Protein AF-A0A3P6RZV4-F1 (afdb_monomer_lite)

Radius of gyration: 21.01 Å; chains: 1; bounding box: 52×32×54 Å

Structure (mmCIF, N/CA/C/O backbone):
data_AF-A0A3P6RZV4-F1
#
_entry.id   AF-A0A3P6RZV4-F1
#
loop_
_atom_site.group_PDB
_atom_site.id
_atom_site.type_symbol
_atom_site.label_atom_id
_atom_site.label_alt_id
_atom_site.label_comp_id
_atom_site.label_asym_id
_atom_site.label_entity_id
_atom_site.label_seq_id
_atom_site.pdbx_PDB_ins_code
_atom_site.Cartn_x
_atom_site.Cartn_y
_atom_site.Cartn_z
_atom_site.occupancy
_atom_site.B_iso_or_equiv
_atom_site.auth_seq_id
_atom_site.auth_comp_id
_atom_site.auth_asym_id
_atom_site.auth_atom_id
_atom_site.pdbx_PDB_model_num
ATOM 1 N N . LEU A 1 1 ? 4.677 8.564 0.980 1.00 80.94 1 LEU A N 1
ATOM 2 C CA . LEU A 1 1 ? 4.319 7.202 1.446 1.00 80.94 1 LEU A CA 1
ATOM 3 C C . LEU A 1 1 ? 4.748 6.947 2.900 1.00 80.94 1 LEU A C 1
ATOM 5 O O . LEU A 1 1 ? 3.888 6.641 3.711 1.00 80.94 1 LEU A O 1
ATOM 9 N N . GLY A 1 2 ? 6.015 7.176 3.283 1.00 85.38 2 GLY A N 1
ATOM 10 C CA . GLY A 1 2 ? 6.493 6.936 4.663 1.00 85.38 2 GLY A CA 1
ATOM 11 C C . GLY A 1 2 ? 5.731 7.674 5.779 1.00 85.38 2 GLY A C 1
ATOM 12 O O . GLY A 1 2 ? 5.294 7.046 6.736 1.00 85.38 2 GLY A O 1
ATOM 13 N N . VAL A 1 3 ? 5.481 8.981 5.632 1.00 91.25 3 VAL A N 1
ATOM 14 C CA . VAL A 1 3 ? 4.702 9.769 6.618 1.00 91.25 3 VAL A CA 1
ATOM 15 C C . VAL A 1 3 ? 3.291 9.206 6.811 1.00 91.25 3 VAL A C 1
ATOM 17 O O . VAL A 1 3 ? 2.780 9.155 7.925 1.00 91.25 3 VAL A O 1
ATOM 20 N N . PHE A 1 4 ? 2.679 8.738 5.725 1.00 87.69 4 PHE A N 1
ATOM 21 C CA . PHE A 1 4 ? 1.349 8.149 5.759 1.00 87.69 4 PHE A CA 1
ATOM 22 C C . PHE A 1 4 ? 1.343 6.822 6.540 1.00 87.69 4 PHE A C 1
ATOM 24 O O . PHE A 1 4 ? 0.475 6.628 7.387 1.00 87.69 4 PHE A O 1
ATOM 31 N N . ILE A 1 5 ? 2.343 5.952 6.333 1.00 89.19 5 ILE A N 1
ATOM 32 C CA . ILE A 1 5 ? 2.490 4.703 7.106 1.00 89.19 5 ILE A CA 1
ATOM 33 C C . ILE A 1 5 ? 2.598 5.011 8.603 1.00 89.19 5 ILE A C 1
ATOM 35 O O . ILE A 1 5 ? 1.904 4.394 9.410 1.00 89.19 5 ILE A O 1
ATOM 39 N N . ILE A 1 6 ? 3.427 5.992 8.972 1.00 92.19 6 ILE A N 1
ATOM 40 C CA . ILE A 1 6 ? 3.617 6.392 10.373 1.00 92.19 6 ILE A CA 1
ATOM 41 C C . ILE A 1 6 ? 2.302 6.902 10.973 1.00 92.19 6 ILE A C 1
A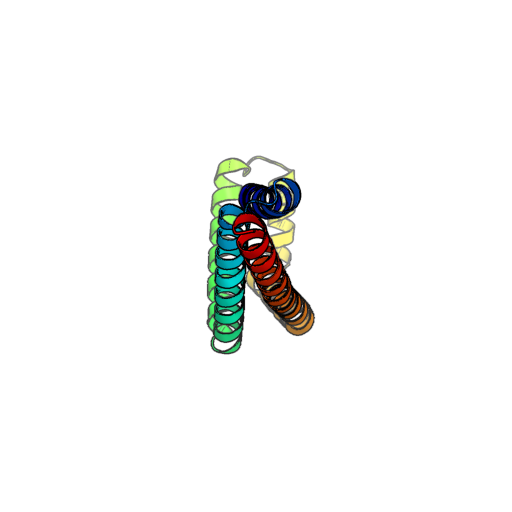TOM 43 O O . ILE A 1 6 ? 1.945 6.507 12.081 1.00 92.19 6 ILE A O 1
ATOM 47 N N . ALA A 1 7 ? 1.553 7.732 10.244 1.00 90.38 7 ALA A N 1
ATOM 48 C CA . ALA A 1 7 ? 0.271 8.254 10.711 1.00 90.38 7 ALA A CA 1
ATOM 49 C C . ALA A 1 7 ? -0.765 7.138 10.937 1.00 90.38 7 ALA A C 1
ATOM 51 O O . ALA A 1 7 ? -1.426 7.112 11.976 1.00 90.38 7 ALA A O 1
ATOM 52 N N . VAL A 1 8 ? -0.879 6.185 10.007 1.00 89.69 8 VAL A N 1
ATOM 53 C CA . VAL A 1 8 ? -1.800 5.043 10.140 1.00 89.69 8 VAL A CA 1
ATOM 54 C C . VAL A 1 8 ? -1.394 4.135 11.303 1.00 89.69 8 VAL A C 1
ATOM 56 O O . VAL A 1 8 ? -2.251 3.739 12.096 1.00 89.69 8 VAL A O 1
ATOM 59 N N . ALA A 1 9 ? -0.098 3.853 11.456 1.00 90.50 9 ALA A N 1
ATOM 60 C CA . ALA A 1 9 ? 0.419 3.078 12.583 1.00 90.50 9 ALA A CA 1
ATOM 61 C C . ALA A 1 9 ? 0.146 3.777 13.924 1.00 90.50 9 ALA A C 1
ATOM 63 O O . ALA A 1 9 ? -0.281 3.133 14.884 1.00 90.50 9 ALA A O 1
ATOM 64 N N . PHE A 1 10 ? 0.323 5.100 13.976 1.00 92.12 10 PHE A N 1
ATOM 65 C CA . PHE A 1 10 ? 0.025 5.900 15.159 1.00 92.12 10 PHE A CA 1
ATOM 66 C C . PHE A 1 10 ? -1.462 5.845 15.524 1.00 92.12 10 PHE A C 1
ATOM 68 O O . PHE A 1 10 ? -1.786 5.651 16.691 1.00 92.12 10 PHE A O 1
ATOM 75 N N . LEU A 1 11 ? -2.371 5.949 14.549 1.00 87.38 11 LEU A N 1
ATOM 76 C CA . LEU A 1 11 ? -3.815 5.835 14.790 1.00 87.38 11 LEU A CA 1
ATOM 77 C C . LEU A 1 11 ? -4.209 4.455 15.331 1.00 87.38 11 LEU A C 1
ATOM 79 O O . LEU A 1 11 ? -4.995 4.378 16.276 1.00 87.38 11 LEU A O 1
ATOM 83 N N . GLY A 1 12 ? -3.638 3.382 14.778 1.00 86.31 12 GLY A N 1
ATOM 84 C CA . GLY A 1 12 ? -3.869 2.021 15.267 1.00 86.31 12 GLY A CA 1
ATOM 85 C C . GLY A 1 12 ? -3.376 1.833 16.703 1.00 86.31 12 GLY A C 1
ATOM 86 O O . GLY A 1 12 ? -4.128 1.378 17.567 1.00 86.31 12 GLY A O 1
ATOM 87 N N . LEU A 1 13 ? -2.139 2.257 16.983 1.00 90.25 13 LEU A N 1
ATOM 88 C CA . LEU A 1 13 ? -1.536 2.153 18.313 1.00 90.25 13 LEU A CA 1
ATOM 89 C C . LEU A 1 13 ? -2.275 3.014 19.347 1.00 90.25 13 LEU A C 1
ATOM 91 O O . LEU A 1 13 ? -2.603 2.542 20.434 1.00 90.25 13 LEU A O 1
ATOM 95 N N . PHE A 1 14 ? -2.568 4.270 19.012 1.00 89.38 14 PHE A N 1
ATOM 96 C CA . PHE A 1 14 ? -3.242 5.202 19.912 1.00 89.38 14 PHE A CA 1
ATOM 97 C C . PHE A 1 14 ? -4.694 4.791 20.175 1.00 89.38 14 PHE A C 1
ATOM 99 O O . PHE A 1 14 ? -5.149 4.859 21.316 1.00 89.38 14 PHE A O 1
ATOM 106 N N . GLY A 1 15 ? -5.411 4.319 19.149 1.00 84.81 15 GLY A N 1
ATOM 107 C CA . GLY A 1 15 ? -6.768 3.788 19.287 1.00 84.81 15 GLY A CA 1
ATOM 108 C C . GLY A 1 15 ? -6.830 2.579 20.224 1.00 84.81 15 GLY A C 1
ATOM 109 O O . GLY A 1 15 ? -7.736 2.507 21.057 1.00 84.81 15 GLY A O 1
ATOM 110 N N . ALA A 1 16 ? -5.842 1.682 20.140 1.00 85.81 16 ALA A N 1
ATOM 111 C CA . ALA A 1 16 ? -5.729 0.525 21.024 1.00 85.81 16 ALA A CA 1
ATOM 112 C C . ALA A 1 16 ? -5.353 0.919 22.465 1.00 85.81 16 ALA A C 1
ATOM 114 O O . ALA A 1 16 ? -6.015 0.485 23.404 1.00 85.81 16 ALA A O 1
ATOM 115 N N . LEU A 1 17 ? -4.336 1.771 22.652 1.00 87.56 17 LEU A N 1
ATOM 116 C CA . LEU A 1 17 ? -3.832 2.144 23.983 1.00 87.56 17 LEU A CA 1
ATOM 117 C C . LEU A 1 17 ? -4.788 3.042 24.771 1.00 87.56 17 LEU A C 1
ATOM 119 O O . LEU A 1 17 ? -4.944 2.859 25.975 1.00 87.56 17 LEU A O 1
ATOM 123 N N . ARG A 1 18 ? -5.432 4.017 24.119 1.00 86.12 18 ARG A N 1
ATOM 124 C CA . ARG A 1 18 ? -6.408 4.894 24.787 1.00 86.12 18 ARG A CA 1
ATOM 125 C C . ARG A 1 18 ? -7.803 4.287 24.892 1.00 86.12 18 ARG A C 1
ATOM 127 O O . ARG A 1 18 ? -8.697 4.978 25.371 1.00 86.12 18 ARG A O 1
ATOM 134 N N . ALA A 1 19 ? -8.001 3.056 24.411 1.00 84.31 19 ALA A N 1
ATOM 135 C CA . ALA A 1 19 ? -9.313 2.425 24.303 1.00 84.31 19 ALA A CA 1
ATOM 136 C C . ALA A 1 19 ? -10.366 3.395 23.729 1.00 84.31 19 ALA A C 1
ATOM 138 O O . ALA A 1 19 ? -11.480 3.500 24.228 1.00 84.31 19 ALA A O 1
ATOM 139 N N . ASN A 1 20 ? -10.004 4.156 22.690 1.00 85.25 20 ASN A N 1
ATOM 140 C CA . ASN A 1 20 ? -10.914 5.121 22.083 1.00 85.25 20 ASN A CA 1
ATOM 141 C C . ASN A 1 20 ? -11.570 4.486 20.855 1.00 85.25 20 ASN A C 1
ATOM 143 O O . ASN A 1 20 ? -10.966 4.408 19.780 1.00 85.25 20 ASN A O 1
ATOM 147 N N . ALA A 1 21 ? -12.821 4.048 21.016 1.00 85.69 21 ALA A N 1
ATOM 148 C CA . ALA A 1 21 ? -13.567 3.345 19.973 1.00 85.69 21 ALA A CA 1
ATOM 149 C C . ALA A 1 21 ? -13.690 4.153 18.670 1.00 85.69 21 ALA A C 1
ATOM 151 O O . ALA A 1 21 ? -13.669 3.563 17.593 1.00 85.69 21 ALA A O 1
ATOM 152 N N . ASN A 1 22 ? -13.777 5.485 18.743 1.00 85.75 22 ASN A N 1
ATOM 153 C CA . ASN A 1 22 ? -13.926 6.331 17.556 1.00 85.75 22 ASN A CA 1
ATOM 154 C C . ASN A 1 22 ? -12.629 6.393 16.737 1.00 85.75 22 ASN A C 1
ATOM 156 O O . ASN A 1 22 ? -12.672 6.281 15.513 1.00 85.75 22 ASN A O 1
ATOM 160 N N . VAL A 1 23 ? -11.476 6.516 17.404 1.00 88.56 23 VAL A N 1
ATOM 161 C CA . VAL A 1 23 ? -10.159 6.514 16.737 1.00 88.56 23 VAL A CA 1
ATOM 162 C C . VAL A 1 23 ? -9.883 5.151 16.109 1.00 88.56 23 VAL A C 1
ATOM 164 O O . VAL A 1 23 ? -9.416 5.068 14.974 1.00 88.56 23 VAL A O 1
ATOM 167 N N . LEU A 1 24 ? -10.230 4.079 16.820 1.00 88.44 24 LEU A N 1
ATOM 168 C CA . LEU A 1 24 ? -10.035 2.720 16.338 1.00 88.44 24 LEU A CA 1
ATOM 169 C C . LEU A 1 24 ? -10.965 2.374 15.161 1.00 88.44 24 LEU A C 1
ATOM 171 O O . LEU A 1 24 ? -10.545 1.695 14.225 1.00 88.44 24 LEU A O 1
ATOM 175 N N . LEU A 1 25 ? -12.199 2.890 15.162 1.00 88.94 25 LEU A N 1
ATOM 176 C CA . LEU A 1 25 ? -13.114 2.786 14.024 1.00 88.94 25 LEU A CA 1
ATOM 177 C C . LEU A 1 25 ? -12.580 3.556 12.806 1.00 88.94 25 LEU A C 1
ATOM 179 O O . LEU A 1 25 ? -12.609 3.031 11.697 1.00 88.94 25 LEU A O 1
ATOM 183 N N . ALA A 1 26 ? -12.062 4.773 13.006 1.00 89.81 26 ALA A N 1
ATOM 184 C CA . ALA A 1 26 ? -11.453 5.555 11.930 1.00 89.81 26 ALA A CA 1
ATOM 185 C C . ALA A 1 26 ? -10.248 4.821 11.318 1.00 89.81 26 ALA A C 1
ATOM 187 O O . ALA A 1 26 ? -10.159 4.705 10.097 1.00 89.81 26 ALA A O 1
ATOM 188 N N . TYR A 1 27 ? -9.376 4.248 12.155 1.00 91.25 27 TYR A N 1
ATOM 189 C CA . TYR A 1 27 ? -8.287 3.374 11.710 1.00 91.25 27 TYR A CA 1
ATOM 190 C C . TYR A 1 27 ? -8.810 2.184 10.889 1.00 91.25 27 TYR A C 1
ATOM 192 O O . TYR A 1 27 ? -8.325 1.948 9.782 1.00 91.25 27 TYR A O 1
ATOM 200 N N . ALA A 1 28 ? -9.838 1.481 11.378 1.00 90.31 28 ALA A N 1
ATOM 201 C CA . ALA A 1 28 ? -10.418 0.333 10.683 1.00 90.31 28 ALA A CA 1
ATOM 202 C C . ALA A 1 28 ? -10.951 0.701 9.289 1.00 90.31 28 ALA A C 1
ATOM 204 O O . ALA A 1 28 ? -10.716 -0.045 8.339 1.00 90.31 28 ALA A O 1
ATOM 205 N N . ILE A 1 29 ? -11.630 1.847 9.158 1.00 91.44 29 ILE A N 1
ATOM 206 C CA . ILE A 1 29 ? -12.164 2.345 7.881 1.00 91.44 29 ILE A CA 1
ATOM 207 C C . ILE A 1 29 ? -11.025 2.704 6.921 1.00 91.44 29 ILE A C 1
ATOM 209 O O . ILE A 1 29 ? -11.065 2.304 5.760 1.00 91.44 29 ILE A O 1
ATOM 213 N N . ILE A 1 30 ? -9.999 3.419 7.394 1.00 91.25 30 ILE A N 1
ATOM 214 C CA . ILE A 1 30 ? -8.853 3.816 6.560 1.00 91.25 30 ILE A CA 1
ATOM 215 C C . ILE A 1 30 ? -8.142 2.577 6.007 1.00 91.25 30 ILE A C 1
ATOM 217 O O . ILE A 1 30 ? -7.911 2.489 4.802 1.00 91.25 30 ILE A O 1
ATOM 221 N N . VAL A 1 31 ? -7.839 1.599 6.863 1.00 89.88 31 VAL A N 1
ATOM 222 C CA . VAL A 1 31 ? -7.152 0.367 6.448 1.00 89.88 31 VAL A CA 1
ATOM 223 C C . VAL A 1 31 ? -8.020 -0.472 5.506 1.00 89.88 31 VAL A C 1
ATOM 225 O O . VAL A 1 31 ? -7.508 -1.027 4.536 1.00 89.88 31 VAL A O 1
ATOM 228 N N . LEU A 1 32 ? -9.338 -0.512 5.722 1.00 90.50 32 LEU A N 1
ATOM 229 C CA . LEU A 1 32 ? -10.273 -1.190 4.821 1.00 90.50 32 LEU A CA 1
ATOM 230 C C . LEU A 1 32 ? -10.283 -0.550 3.424 1.00 90.50 32 LEU A C 1
ATOM 232 O O . LEU A 1 32 ? -10.220 -1.260 2.423 1.00 90.50 32 LEU A O 1
ATOM 236 N N . LEU A 1 33 ? -10.322 0.785 3.345 1.00 92.12 33 LEU A N 1
ATOM 237 C CA . LEU A 1 33 ? -10.261 1.512 2.074 1.00 92.12 33 LEU A CA 1
ATOM 238 C C . LEU A 1 33 ? -8.942 1.255 1.339 1.00 92.12 33 LEU A C 1
ATOM 240 O O . LEU A 1 33 ? -8.953 1.073 0.124 1.00 92.12 33 LEU A O 1
ATOM 244 N N . MET A 1 34 ? -7.820 1.173 2.059 1.00 90.06 34 MET A N 1
ATOM 245 C CA . MET A 1 34 ? -6.543 0.769 1.460 1.00 90.06 34 MET A CA 1
ATOM 246 C C . MET A 1 34 ? -6.566 -0.677 0.961 1.00 90.06 34 MET A C 1
ATOM 248 O O . MET A 1 34 ? -6.055 -0.957 -0.123 1.00 90.06 34 MET A O 1
ATOM 252 N N . GLY A 1 35 ? -7.191 -1.590 1.707 1.00 89.19 35 GLY A N 1
ATOM 253 C CA . GLY A 1 35 ? -7.412 -2.970 1.272 1.00 89.19 35 GLY A CA 1
ATOM 254 C C . GLY A 1 35 ? -8.208 -3.043 -0.034 1.00 89.19 35 GLY A C 1
ATOM 255 O O . GLY A 1 35 ? -7.807 -3.735 -0.964 1.00 89.19 35 GLY A O 1
ATOM 256 N N . PHE A 1 36 ? -9.286 -2.265 -0.159 1.00 90.88 36 PHE A N 1
ATOM 257 C CA . PHE A 1 36 ? -10.056 -2.197 -1.404 1.00 90.88 36 PHE A CA 1
ATOM 258 C C . PHE A 1 36 ? -9.292 -1.535 -2.551 1.00 90.88 36 PHE A C 1
ATOM 260 O O . PHE A 1 36 ? -9.360 -2.021 -3.676 1.00 90.88 36 PHE A O 1
ATOM 267 N N . ALA A 1 37 ? -8.545 -0.462 -2.284 1.00 90.56 37 ALA A N 1
ATOM 268 C CA . ALA A 1 37 ? -7.733 0.199 -3.301 1.00 90.56 37 ALA A CA 1
ATOM 269 C C . ALA A 1 37 ? -6.621 -0.723 -3.831 1.00 90.56 37 ALA A C 1
ATOM 271 O O . ALA A 1 37 ? -6.409 -0.789 -5.037 1.00 90.56 37 ALA A O 1
ATOM 272 N N . THR A 1 38 ? -5.950 -1.469 -2.946 1.00 87.62 38 THR A N 1
ATOM 273 C CA . THR A 1 38 ? -4.919 -2.449 -3.336 1.00 87.62 38 THR A CA 1
ATOM 274 C C . THR A 1 38 ? -5.511 -3.610 -4.122 1.00 87.62 38 THR A C 1
ATOM 276 O O . THR A 1 38 ? -4.957 -3.974 -5.153 1.00 87.62 38 THR A O 1
ATOM 279 N N . LEU A 1 39 ? -6.666 -4.137 -3.708 1.00 88.50 39 LEU A N 1
ATOM 280 C CA . LEU A 1 39 ? -7.365 -5.196 -4.437 1.00 88.50 39 LEU A CA 1
ATOM 281 C C . LEU A 1 39 ? -7.844 -4.719 -5.817 1.00 88.50 39 LEU A C 1
ATOM 283 O O . LEU A 1 39 ? -7.680 -5.431 -6.803 1.00 88.50 39 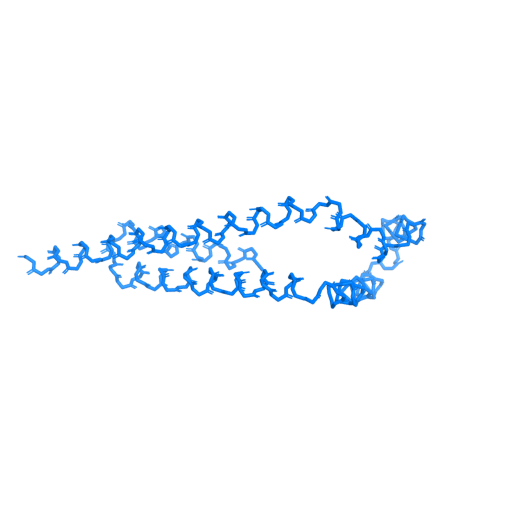LEU A O 1
ATOM 287 N N . GLY A 1 40 ? -8.378 -3.497 -5.904 1.00 88.62 40 GLY A N 1
ATOM 288 C CA . GLY A 1 40 ? -8.769 -2.876 -7.170 1.00 88.62 40 GLY A CA 1
ATOM 289 C C . GLY A 1 40 ? -7.580 -2.663 -8.105 1.00 88.62 40 GLY A C 1
ATOM 290 O O . GLY A 1 40 ? -7.668 -2.997 -9.283 1.00 88.62 40 GLY A O 1
ATOM 291 N N . PHE A 1 41 ? -6.451 -2.185 -7.573 1.00 85.62 41 PHE A N 1
ATOM 292 C CA . PHE A 1 41 ? -5.207 -2.066 -8.332 1.00 85.62 41 PHE A CA 1
ATOM 293 C C . PHE A 1 41 ? -4.711 -3.428 -8.826 1.00 85.62 41 PHE A C 1
ATOM 295 O O . PHE A 1 41 ? -4.287 -3.527 -9.967 1.00 85.62 41 PHE A O 1
ATOM 302 N N . LEU A 1 42 ? -4.810 -4.481 -8.011 1.00 84.19 42 LEU A N 1
ATOM 303 C CA . LEU A 1 42 ? -4.376 -5.832 -8.375 1.00 84.19 42 LEU A CA 1
ATOM 304 C C . LEU A 1 42 ? -5.228 -6.412 -9.513 1.00 84.19 42 LEU A C 1
ATOM 306 O O . LEU A 1 42 ? -4.682 -6.927 -10.483 1.00 84.19 42 LEU A O 1
ATOM 310 N N . ILE A 1 43 ? -6.556 -6.269 -9.436 1.00 85.94 43 ILE A N 1
ATOM 311 C CA . ILE A 1 43 ? -7.462 -6.684 -10.518 1.00 85.94 43 ILE A CA 1
ATOM 312 C C . ILE A 1 43 ? -7.177 -5.881 -11.789 1.00 85.94 43 ILE A C 1
ATOM 314 O O . ILE A 1 43 ? -7.080 -6.460 -12.865 1.00 85.94 43 ILE A O 1
ATOM 318 N N . PHE A 1 44 ? -7.024 -4.561 -11.671 1.00 83.50 44 PHE A N 1
ATOM 319 C CA . PHE A 1 44 ? -6.741 -3.698 -12.815 1.00 83.50 44 PHE A CA 1
ATOM 320 C C . PHE A 1 44 ? -5.400 -4.046 -13.474 1.00 83.50 44 PHE A C 1
ATOM 322 O O . PHE A 1 44 ? -5.338 -4.217 -14.686 1.00 83.50 44 PHE A O 1
ATOM 329 N N . ALA A 1 45 ? -4.354 -4.234 -12.669 1.00 77.88 45 ALA A N 1
ATOM 330 C CA . ALA A 1 45 ? -3.035 -4.661 -13.119 1.00 77.88 45 ALA A CA 1
ATOM 331 C C . ALA A 1 45 ? -3.082 -6.022 -13.833 1.00 77.88 45 ALA A C 1
ATOM 333 O O . ALA A 1 45 ? -2.421 -6.204 -14.850 1.00 77.88 45 ALA A O 1
ATOM 334 N N . PHE A 1 46 ? -3.893 -6.957 -13.332 1.00 79.19 46 PHE A N 1
ATOM 335 C CA . PHE A 1 46 ? -4.066 -8.272 -13.946 1.00 79.19 46 PHE A CA 1
ATOM 336 C C . PHE A 1 46 ? -4.856 -8.227 -15.264 1.00 79.19 46 PHE A C 1
ATOM 338 O O . PHE A 1 46 ? -4.605 -9.011 -16.173 1.00 79.19 46 PHE A O 1
ATOM 345 N N . VAL A 1 47 ? -5.835 -7.328 -15.389 1.00 83.06 47 VAL A N 1
ATOM 346 C CA . VAL A 1 47 ? -6.634 -7.194 -16.620 1.00 83.06 47 VAL A CA 1
ATOM 347 C C . VAL A 1 47 ? -5.858 -6.448 -17.709 1.00 83.06 47 VAL A C 1
ATOM 349 O O . VAL A 1 47 ? -5.940 -6.809 -18.880 1.00 83.06 47 VAL A O 1
ATOM 352 N N . GLU A 1 48 ? -5.083 -5.435 -17.329 1.00 80.19 48 GLU A N 1
ATOM 353 C CA . GLU A 1 48 ? -4.466 -4.473 -18.243 1.00 80.19 48 GLU A CA 1
ATOM 354 C C . GLU A 1 48 ? -2.927 -4.530 -18.153 1.00 80.19 48 GLU A C 1
ATOM 356 O O . GLU A 1 48 ? -2.254 -3.522 -17.931 1.00 80.19 48 GLU A O 1
ATOM 361 N N . HIS A 1 49 ? -2.347 -5.725 -18.326 1.00 66.50 49 HIS A N 1
ATOM 362 C CA . HIS A 1 49 ? -0.891 -5.942 -18.256 1.00 66.50 49 HIS A CA 1
ATOM 363 C C . HIS A 1 49 ? -0.092 -4.979 -19.153 1.00 66.50 49 HIS A C 1
ATOM 365 O O . HIS A 1 49 ? 0.947 -4.455 -18.756 1.00 66.50 49 HIS A O 1
ATOM 371 N N . THR A 1 50 ? -0.612 -4.661 -20.339 1.00 67.56 50 THR A N 1
ATOM 372 C CA . THR A 1 50 ? 0.005 -3.732 -21.299 1.00 67.56 50 THR A CA 1
ATOM 373 C C . THR A 1 50 ? 0.048 -2.281 -20.810 1.00 67.56 50 THR A C 1
ATOM 375 O O . THR A 1 50 ? 0.977 -1.550 -21.158 1.00 67.56 50 THR A O 1
ATOM 378 N N . PHE A 1 51 ? -0.899 -1.857 -19.967 1.00 68.94 51 PHE A N 1
ATOM 379 C CA . PHE A 1 51 ? -0.898 -0.520 -19.367 1.00 68.94 51 PHE A CA 1
ATOM 380 C C . PHE A 1 51 ? 0.211 -0.364 -18.326 1.00 68.94 51 PHE A C 1
ATOM 382 O O . PHE A 1 51 ? 0.774 0.722 -18.195 1.00 68.94 51 PHE A O 1
ATOM 389 N N . ILE A 1 52 ? 0.580 -1.442 -17.626 1.00 67.06 52 ILE A N 1
ATOM 390 C CA . ILE A 1 52 ? 1.679 -1.416 -16.652 1.00 67.06 52 ILE A CA 1
ATOM 391 C C . ILE A 1 52 ? 2.993 -1.073 -17.350 1.00 67.06 52 ILE A C 1
ATOM 393 O O . ILE A 1 52 ? 3.717 -0.208 -16.867 1.00 67.06 52 ILE A O 1
ATOM 397 N N . HIS A 1 53 ? 3.279 -1.677 -18.505 1.00 67.25 53 HIS A N 1
ATOM 398 C CA . HIS A 1 53 ? 4.502 -1.381 -19.257 1.00 67.25 53 HIS A CA 1
ATOM 399 C C . HIS A 1 53 ? 4.570 0.084 -19.698 1.00 67.25 53 HIS A C 1
ATOM 401 O O . HIS A 1 53 ? 5.611 0.723 -19.545 1.00 67.25 53 HIS A O 1
ATOM 407 N N . ALA A 1 54 ? 3.457 0.634 -20.191 1.00 71.19 54 ALA A N 1
ATOM 408 C CA . ALA A 1 54 ? 3.381 2.040 -20.579 1.00 71.19 54 ALA A CA 1
ATOM 409 C C . A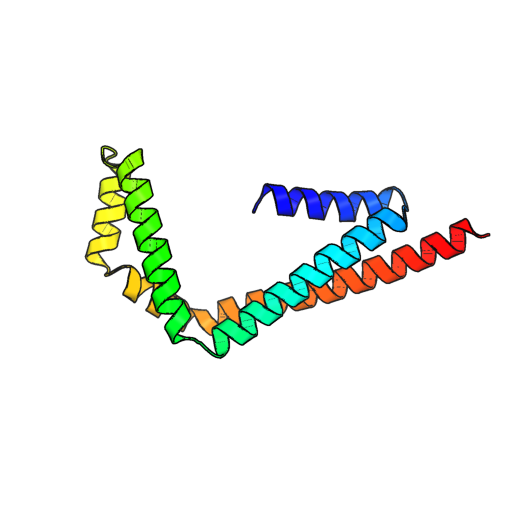LA A 1 54 ? 3.547 2.973 -19.367 1.00 71.19 54 ALA A C 1
ATOM 411 O O . ALA A 1 54 ? 4.343 3.906 -19.410 1.00 71.19 54 ALA A O 1
ATOM 412 N N . PHE A 1 55 ? 2.865 2.679 -18.257 1.00 75.12 55 PHE A N 1
ATOM 413 C CA . PHE A 1 55 ? 2.939 3.478 -17.035 1.00 75.12 55 PHE A CA 1
ATOM 414 C C . PHE A 1 55 ? 4.326 3.435 -16.386 1.00 75.12 55 PHE A C 1
ATOM 416 O O . PHE A 1 55 ? 4.838 4.466 -15.956 1.00 75.12 55 PHE A O 1
ATOM 423 N N . VAL A 1 56 ? 4.952 2.256 -16.320 1.00 74.19 56 VAL A N 1
ATOM 424 C CA . VAL A 1 56 ? 6.324 2.092 -15.822 1.00 74.19 56 VAL A CA 1
ATOM 425 C C . VAL A 1 56 ? 7.297 2.836 -16.729 1.00 74.19 56 VAL A C 1
ATOM 427 O O . VAL A 1 56 ? 8.143 3.566 -16.218 1.00 74.19 56 VAL A O 1
ATOM 430 N N . GLY A 1 57 ? 7.144 2.721 -18.051 1.00 73.00 57 GLY A N 1
ATOM 431 C CA . GLY A 1 57 ? 7.938 3.476 -19.018 1.00 73.00 57 GLY A CA 1
ATOM 432 C C . GLY A 1 57 ? 7.834 4.985 -18.797 1.00 73.00 57 GLY A C 1
ATOM 433 O O . GLY A 1 57 ? 8.858 5.652 -18.651 1.00 73.00 57 GLY A O 1
ATOM 434 N N . ASP A 1 58 ? 6.617 5.516 -18.679 1.00 81.06 58 ASP A N 1
ATOM 435 C CA . ASP A 1 58 ? 6.372 6.942 -18.436 1.00 81.06 58 ASP A CA 1
ATOM 436 C C . ASP A 1 58 ? 6.911 7.404 -17.076 1.00 81.06 58 ASP A C 1
ATOM 438 O O . ASP A 1 58 ? 7.529 8.467 -16.981 1.00 81.06 58 ASP A O 1
ATOM 442 N N . ALA A 1 59 ? 6.725 6.606 -16.021 1.00 80.31 59 ALA A N 1
ATOM 443 C CA . ALA A 1 59 ? 7.216 6.917 -14.681 1.00 80.31 59 ALA A CA 1
ATOM 444 C C . ALA A 1 59 ? 8.749 6.918 -14.619 1.00 80.31 59 ALA A C 1
ATOM 446 O O . ALA A 1 59 ? 9.340 7.824 -14.027 1.00 80.31 59 ALA A O 1
ATOM 447 N N . VAL A 1 60 ? 9.397 5.939 -15.258 1.00 78.38 60 VAL A N 1
ATOM 448 C CA . VAL A 1 60 ? 10.859 5.874 -15.382 1.00 78.38 60 VAL A CA 1
ATOM 449 C C . VAL A 1 60 ? 11.364 7.067 -16.187 1.00 78.38 60 VAL A C 1
ATOM 451 O O . VAL A 1 60 ? 12.284 7.750 -15.745 1.00 78.38 60 VAL A O 1
ATOM 454 N N . ASN A 1 61 ? 10.727 7.388 -17.312 1.00 80.25 61 ASN A N 1
ATOM 455 C CA . ASN A 1 61 ? 11.137 8.506 -18.157 1.00 80.25 61 ASN A CA 1
ATOM 456 C C . ASN A 1 61 ? 10.969 9.862 -17.440 1.00 80.25 61 ASN A C 1
ATOM 458 O O . ASN A 1 61 ? 11.840 10.732 -17.507 1.00 80.25 61 ASN A O 1
ATOM 462 N N . ALA A 1 62 ? 9.891 10.028 -16.667 1.00 84.06 62 ALA A N 1
ATOM 463 C CA . ALA A 1 62 ? 9.689 11.195 -15.812 1.00 84.06 62 ALA A CA 1
ATOM 464 C C . ALA A 1 62 ? 10.749 11.289 -14.700 1.00 84.06 62 ALA A C 1
ATOM 466 O O . ALA A 1 62 ? 11.284 12.372 -14.455 1.00 84.06 62 ALA A O 1
ATOM 467 N N . ALA A 1 63 ? 11.093 10.165 -14.065 1.00 79.19 63 ALA A N 1
ATOM 468 C CA . ALA A 1 63 ? 12.123 10.109 -13.030 1.00 79.19 63 ALA A CA 1
ATOM 469 C C . ALA A 1 63 ? 13.527 10.405 -13.583 1.00 79.19 63 ALA A C 1
ATOM 471 O O . ALA A 1 63 ? 14.295 11.110 -12.929 1.00 79.19 63 ALA A O 1
ATOM 472 N N . ILE A 1 64 ? 13.851 9.927 -14.791 1.00 79.31 64 ILE A N 1
ATOM 473 C CA . ILE A 1 64 ? 15.103 10.251 -15.492 1.00 79.31 64 ILE A CA 1
ATOM 474 C C . ILE A 1 64 ? 15.169 11.751 -15.762 1.00 79.31 64 ILE A C 1
ATOM 476 O O . ILE A 1 64 ? 16.152 12.393 -15.401 1.00 79.31 64 ILE A O 1
ATOM 480 N N . LYS A 1 65 ? 14.100 12.331 -16.313 1.00 82.56 65 LYS A N 1
ATOM 481 C CA . LYS A 1 65 ? 14.042 13.765 -16.618 1.00 82.56 65 LYS A CA 1
ATOM 482 C C . LYS A 1 65 ? 14.176 14.632 -15.363 1.00 82.56 65 LYS A C 1
ATOM 484 O O . LYS A 1 65 ? 14.889 15.636 -15.365 1.00 82.56 65 LYS A O 1
ATOM 489 N N . GLU A 1 66 ? 13.514 14.251 -14.271 1.00 83.12 66 GLU A N 1
ATOM 490 C CA . GLU A 1 66 ? 13.649 14.964 -12.999 1.00 83.12 66 GLU A CA 1
ATOM 491 C C . GLU A 1 66 ? 15.049 14.781 -12.390 1.00 83.12 66 GLU A C 1
ATOM 493 O O . GLU A 1 66 ? 15.648 15.747 -11.904 1.00 83.12 66 GLU A O 1
ATOM 498 N N . GLY A 1 67 ? 15.604 13.572 -12.458 1.00 78.25 67 GLY A N 1
ATOM 499 C CA . GLY A 1 67 ? 16.938 13.262 -11.961 1.00 78.25 67 GLY A CA 1
ATOM 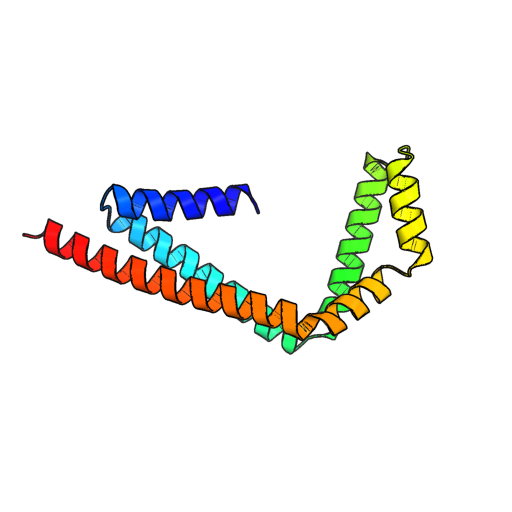500 C C . GLY A 1 67 ? 18.045 13.978 -12.732 1.00 78.25 67 GLY A C 1
ATOM 501 O O . GLY A 1 67 ? 18.948 14.529 -12.107 1.00 78.25 67 GLY A O 1
ATOM 502 N N . GLU A 1 68 ? 17.938 14.089 -14.055 1.00 79.56 68 GLU A N 1
ATOM 503 C CA . GLU A 1 68 ? 18.861 14.858 -14.892 1.00 79.56 68 GLU A CA 1
ATOM 504 C C . GLU A 1 68 ? 18.832 16.342 -14.512 1.00 79.56 68 GLU A C 1
ATOM 506 O O . GLU A 1 68 ? 19.881 16.956 -14.306 1.00 79.56 68 GLU A O 1
ATOM 511 N N . SER A 1 69 ? 17.637 16.900 -14.296 1.00 81.50 69 SER A N 1
ATOM 512 C CA . SER A 1 69 ? 17.488 18.308 -13.914 1.00 81.50 69 SER A CA 1
ATOM 513 C C . SER A 1 69 ? 18.132 18.653 -12.560 1.00 81.50 69 SER A C 1
ATOM 515 O O . SER A 1 69 ? 18.604 19.774 -12.367 1.00 81.50 69 SER A O 1
ATOM 517 N N . LYS A 1 70 ? 18.171 17.699 -11.617 1.00 80.50 70 LYS A N 1
ATOM 518 C CA . LYS A 1 70 ? 18.689 17.904 -10.251 1.00 80.50 70 LYS A CA 1
ATOM 519 C C . LYS A 1 70 ? 20.118 17.401 -10.052 1.00 80.50 70 LYS A C 1
ATOM 521 O O . LYS A 1 70 ? 20.844 17.948 -9.224 1.00 80.50 70 LYS A O 1
ATOM 526 N N . TYR A 1 71 ? 20.516 16.362 -10.778 1.00 80.06 71 TYR A N 1
ATOM 527 C CA . TYR A 1 71 ? 21.748 15.608 -10.545 1.00 80.06 71 TYR A CA 1
ATOM 528 C C . TYR A 1 71 ? 22.572 15.370 -11.815 1.00 80.06 71 TYR A C 1
ATOM 530 O O . TYR A 1 71 ? 23.577 14.670 -11.730 1.00 80.06 71 TYR A O 1
ATOM 538 N N . GLY A 1 72 ? 22.230 15.982 -12.954 1.00 72.06 72 GLY A N 1
ATOM 539 C CA . GLY A 1 72 ? 22.908 15.797 -14.247 1.00 72.06 72 GLY A CA 1
ATOM 540 C C . GLY A 1 72 ? 24.429 15.997 -14.232 1.00 72.06 72 GLY A C 1
ATOM 541 O O . GLY A 1 72 ? 25.144 15.360 -14.996 1.00 72.06 72 GLY A O 1
ATOM 542 N N . SER A 1 73 ? 24.957 16.817 -13.317 1.00 73.88 73 SER A N 1
ATOM 543 C CA . SER A 1 73 ? 26.404 17.037 -13.147 1.00 73.88 73 SER A CA 1
ATO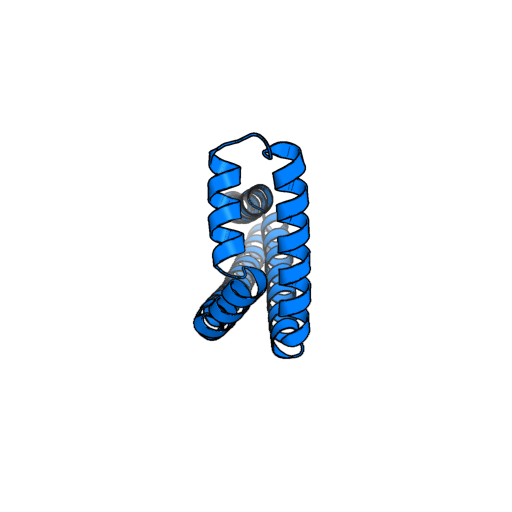M 544 C C . SER A 1 73 ? 27.095 16.046 -12.195 1.00 73.88 73 SER A C 1
ATOM 546 O O . SER A 1 73 ? 28.315 16.090 -12.017 1.00 73.88 73 SER A O 1
ATOM 548 N N . SER A 1 74 ? 26.344 15.149 -11.550 1.00 79.88 74 SER A N 1
ATOM 549 C CA . SER A 1 74 ? 26.869 14.185 -10.584 1.00 79.88 74 SER A CA 1
ATOM 550 C C . SER A 1 74 ? 27.456 12.961 -11.283 1.00 79.88 74 SER A C 1
ATOM 552 O O . SER A 1 74 ? 26.767 12.254 -12.013 1.00 79.88 74 SER A O 1
ATOM 554 N N . LYS A 1 75 ? 28.704 12.608 -10.949 1.00 76.62 75 LYS A N 1
ATOM 555 C CA . LYS A 1 75 ? 29.329 11.344 -11.387 1.00 76.62 75 LYS A CA 1
ATOM 556 C C . LYS A 1 75 ? 28.519 10.102 -10.987 1.00 76.62 75 LYS A C 1
ATOM 558 O O . LYS A 1 75 ? 28.566 9.100 -11.688 1.00 76.62 75 LYS A O 1
ATOM 563 N N . LYS A 1 76 ? 27.768 10.163 -9.876 1.00 77.69 76 LYS A N 1
ATOM 564 C CA . LYS A 1 76 ? 26.871 9.070 -9.459 1.00 77.69 76 LYS A CA 1
ATOM 565 C C . LYS A 1 76 ? 25.652 8.961 -10.368 1.00 77.69 76 LYS A C 1
ATOM 567 O O . LYS A 1 76 ? 25.218 7.856 -10.644 1.00 77.69 76 LYS A O 1
ATOM 572 N N . TRP A 1 77 ? 25.120 10.093 -10.825 1.00 77.19 77 TRP A N 1
ATOM 573 C CA . TRP A 1 77 ? 23.992 10.113 -11.749 1.00 77.19 77 TRP A CA 1
ATOM 574 C C . TRP A 1 77 ? 24.396 9.583 -13.124 1.00 77.19 77 TRP A C 1
ATOM 576 O O . TRP A 1 77 ? 23.709 8.723 -13.654 1.00 77.19 77 TRP A O 1
ATOM 586 N N . ALA A 1 78 ? 25.561 9.996 -13.634 1.00 76.12 78 ALA A N 1
ATOM 587 C CA . ALA A 1 78 ? 26.111 9.464 -14.880 1.00 76.12 78 ALA A CA 1
ATOM 588 C C . ALA A 1 78 ? 26.300 7.937 -14.828 1.00 76.12 78 ALA A C 1
ATOM 590 O O . ALA A 1 78 ? 25.916 7.258 -15.763 1.00 76.12 78 ALA A O 1
ATOM 591 N N . ALA A 1 79 ? 26.803 7.382 -13.717 1.00 77.56 79 ALA A N 1
ATOM 592 C CA . ALA A 1 79 ? 26.923 5.930 -13.551 1.00 77.56 79 ALA A CA 1
ATOM 593 C C . ALA A 1 79 ? 25.563 5.209 -13.460 1.00 77.56 79 ALA A C 1
ATOM 595 O O . ALA A 1 79 ? 25.438 4.080 -13.921 1.00 77.56 79 ALA A O 1
ATOM 596 N N . ILE A 1 80 ? 24.548 5.848 -12.865 1.00 73.31 80 ILE A N 1
ATOM 597 C CA . ILE A 1 80 ? 23.182 5.308 -12.804 1.00 73.31 80 ILE A CA 1
ATOM 598 C C . ILE A 1 80 ? 22.545 5.313 -14.199 1.00 73.31 80 ILE A C 1
ATOM 600 O O . ILE A 1 80 ? 21.939 4.314 -14.566 1.00 73.31 80 ILE A O 1
ATOM 604 N N . ILE A 1 81 ? 22.706 6.393 -14.972 1.00 76.44 81 ILE A N 1
ATOM 605 C CA . ILE A 1 81 ? 22.177 6.521 -16.340 1.00 76.44 81 ILE A CA 1
ATOM 606 C C . ILE A 1 81 ? 22.905 5.608 -17.326 1.00 76.44 81 ILE A C 1
ATOM 608 O O . ILE A 1 81 ? 22.238 4.941 -18.101 1.00 76.44 81 ILE A O 1
ATOM 612 N N . ASP A 1 82 ? 24.231 5.508 -17.256 1.00 77.12 82 ASP A N 1
ATOM 613 C CA . ASP A 1 82 ? 25.031 4.620 -18.114 1.00 77.12 82 ASP A CA 1
ATOM 614 C C . ASP A 1 82 ? 24.659 3.142 -17.891 1.00 77.12 82 ASP A C 1
ATOM 616 O O . ASP A 1 82 ? 24.454 2.385 -18.838 1.00 77.12 82 ASP A O 1
ATOM 620 N N . TRP A 1 83 ? 24.439 2.745 -16.631 1.00 71.44 83 TRP A N 1
ATOM 621 C CA . TRP A 1 83 ? 23.892 1.424 -16.304 1.00 71.44 83 TRP A CA 1
ATOM 622 C C . TRP A 1 83 ? 22.441 1.249 -16.795 1.00 71.44 83 TRP A C 1
ATOM 624 O O . TRP A 1 83 ? 22.052 0.159 -17.216 1.00 71.44 83 TRP A O 1
ATOM 634 N N . LEU A 1 84 ? 21.642 2.322 -16.776 1.00 71.56 84 LEU A N 1
ATOM 635 C CA . LEU A 1 84 ? 20.255 2.336 -17.253 1.00 71.56 84 LEU A CA 1
ATOM 636 C C . LEU A 1 84 ? 20.140 2.206 -18.782 1.00 71.56 84 LEU A C 1
ATOM 638 O O . LEU A 1 84 ? 19.294 1.448 -19.258 1.00 71.56 84 LEU A O 1
ATOM 642 N N . GLU A 1 85 ? 20.956 2.946 -19.538 1.00 69.44 85 GLU A N 1
ATOM 643 C CA . GLU A 1 85 ? 20.990 2.938 -21.007 1.00 69.44 85 GLU A CA 1
ATOM 644 C C . GLU A 1 85 ? 21.547 1.617 -21.539 1.00 69.44 85 GLU A C 1
ATOM 646 O O . GLU A 1 85 ? 21.007 1.074 -22.500 1.00 69.44 85 GLU A O 1
ATOM 651 N N . ALA A 1 86 ? 22.559 1.045 -20.879 1.00 66.00 86 ALA A N 1
ATOM 652 C CA . ALA A 1 86 ? 23.125 -0.248 -21.261 1.00 66.00 86 ALA A CA 1
ATOM 653 C C . ALA A 1 86 ? 22.135 -1.423 -21.126 1.00 66.00 86 ALA A C 1
ATOM 655 O O . ALA A 1 86 ? 22.327 -2.458 -21.763 1.00 66.00 86 ALA A O 1
ATOM 656 N N . THR A 1 87 ? 21.093 -1.274 -20.303 1.00 65.88 87 THR A N 1
ATOM 657 C CA . THR A 1 87 ? 20.171 -2.364 -19.941 1.00 65.88 87 THR A CA 1
ATOM 658 C C . THR A 1 87 ? 18.78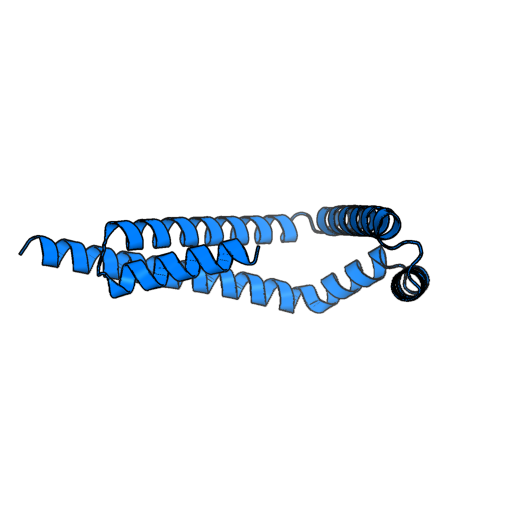7 -2.216 -20.591 1.00 65.88 87 THR A C 1
ATOM 660 O O . THR A 1 87 ? 17.942 -3.086 -20.416 1.00 65.88 87 THR A O 1
ATOM 663 N N . ASP A 1 88 ? 18.529 -1.150 -21.361 1.00 66.25 88 ASP A N 1
ATOM 664 C CA . ASP A 1 88 ? 17.202 -0.859 -21.933 1.00 66.25 88 ASP A CA 1
ATOM 665 C C . ASP A 1 88 ? 16.120 -0.871 -20.821 1.00 66.25 88 ASP A C 1
ATOM 667 O O . ASP A 1 88 ? 15.212 -1.703 -20.767 1.00 66.25 88 ASP A O 1
ATOM 671 N N . CYS A 1 89 ? 16.281 0.030 -19.841 1.00 64.38 89 CYS A N 1
ATOM 672 C CA . CYS A 1 89 ? 15.629 -0.008 -18.523 1.00 64.38 89 CYS A CA 1
ATOM 673 C C . CYS A 1 89 ? 14.107 -0.236 -18.530 1.00 64.38 89 CYS A C 1
ATOM 675 O O . CYS A 1 89 ? 13.590 -0.909 -17.643 1.00 64.38 89 CYS A O 1
ATOM 677 N N . ALA A 1 90 ? 13.370 0.308 -19.500 1.00 61.62 90 ALA A N 1
ATOM 678 C CA . ALA A 1 90 ? 11.924 0.093 -19.574 1.00 61.62 90 ALA A CA 1
ATOM 679 C C . ALA A 1 90 ? 11.579 -1.378 -19.860 1.00 61.62 90 ALA A C 1
ATOM 681 O O . ALA A 1 90 ? 10.596 -1.891 -19.330 1.00 61.62 90 ALA A O 1
ATOM 682 N N . ARG A 1 91 ? 12.412 -2.055 -20.656 1.00 64.88 91 ARG A N 1
ATOM 683 C CA . ARG A 1 91 ? 12.274 -3.469 -21.005 1.00 64.88 91 ARG A CA 1
ATOM 684 C C . ARG A 1 91 ? 12.809 -4.375 -19.904 1.00 64.88 91 ARG A C 1
ATOM 686 O O . ARG A 1 91 ? 12.132 -5.312 -19.525 1.00 64.88 91 ARG A O 1
ATOM 693 N N . ALA A 1 92 ? 13.950 -4.041 -19.307 1.00 68.69 92 ALA A N 1
ATOM 694 C CA . ALA A 1 92 ? 14.492 -4.828 -18.200 1.00 68.69 92 ALA A CA 1
ATOM 695 C C . ALA A 1 92 ? 13.637 -4.749 -16.926 1.00 68.69 92 ALA A C 1
ATOM 697 O O . ALA A 1 92 ? 13.492 -5.741 -16.220 1.00 68.69 92 ALA A O 1
ATOM 698 N N . VAL A 1 93 ? 13.042 -3.588 -16.625 1.00 66.75 93 VAL A N 1
ATOM 699 C CA . VAL A 1 93 ? 12.092 -3.462 -15.506 1.00 66.75 93 VAL A CA 1
ATOM 700 C C . VAL A 1 93 ? 10.791 -4.188 -15.828 1.00 66.75 93 VAL A C 1
ATOM 702 O O . VAL A 1 93 ? 10.230 -4.825 -14.948 1.00 66.75 93 VAL A O 1
ATOM 705 N N . ALA A 1 94 ? 10.323 -4.119 -17.073 1.00 66.38 94 ALA A N 1
ATOM 706 C CA . ALA A 1 94 ? 9.180 -4.890 -17.543 1.00 66.38 94 ALA A CA 1
ATOM 707 C C . ALA A 1 94 ? 9.396 -6.404 -17.388 1.00 66.38 94 ALA A C 1
ATOM 709 O O . ALA A 1 94 ? 8.578 -7.056 -16.746 1.00 66.38 94 ALA A O 1
ATOM 710 N N . ASP A 1 95 ? 10.514 -6.923 -17.894 1.00 71.94 95 ASP A N 1
ATOM 711 C CA . ASP A 1 95 ? 10.875 -8.340 -17.819 1.00 71.94 95 ASP A CA 1
ATOM 712 C C . ASP A 1 95 ? 11.079 -8.776 -16.359 1.00 71.94 95 ASP A C 1
ATOM 714 O O . ASP A 1 95 ? 10.575 -9.814 -15.945 1.00 71.94 95 ASP A O 1
ATOM 718 N N . ALA A 1 96 ? 11.733 -7.953 -15.530 1.00 70.81 96 ALA A N 1
ATOM 719 C CA . ALA A 1 96 ? 11.891 -8.240 -14.102 1.00 70.81 96 ALA A CA 1
ATOM 720 C C . ALA A 1 96 ? 10.551 -8.233 -13.345 1.00 70.81 96 ALA A C 1
ATOM 722 O O . ALA A 1 96 ? 10.366 -9.005 -12.406 1.00 70.81 96 ALA A O 1
ATOM 723 N N . VAL A 1 97 ? 9.612 -7.360 -13.727 1.00 71.62 97 VAL A N 1
ATOM 724 C CA . VAL A 1 97 ? 8.258 -7.334 -13.157 1.00 71.62 97 VAL A CA 1
ATOM 725 C C . VAL A 1 97 ? 7.442 -8.537 -13.622 1.00 71.62 97 VAL A C 1
ATOM 727 O O . VAL A 1 97 ? 6.633 -9.015 -12.833 1.00 71.62 97 VAL A O 1
ATOM 730 N N . GLU A 1 98 ? 7.645 -9.041 -14.841 1.00 72.06 98 GLU A N 1
ATOM 731 C CA . GLU A 1 98 ? 7.026 -10.287 -15.313 1.00 72.06 98 GLU A CA 1
ATOM 732 C C . GLU A 1 98 ? 7.601 -11.523 -14.604 1.00 72.06 98 GLU A C 1
ATOM 734 O O . GLU A 1 98 ? 6.823 -12.350 -14.121 1.00 72.06 98 GLU A O 1
ATOM 739 N N . ASP A 1 99 ? 8.925 -11.615 -14.448 1.00 80.00 99 ASP A N 1
ATOM 740 C CA . ASP A 1 99 ? 9.591 -12.721 -13.740 1.00 80.00 99 ASP A CA 1
ATOM 741 C C . ASP A 1 99 ? 9.198 -12.769 -12.254 1.00 80.00 99 ASP A C 1
ATOM 743 O O . ASP A 1 99 ? 8.933 -13.837 -11.696 1.00 80.00 99 ASP A O 1
ATOM 747 N N . GLU A 1 100 ? 9.084 -11.605 -11.609 1.00 78.94 100 GLU A N 1
ATOM 748 C CA . GLU A 1 100 ? 8.690 -11.490 -10.201 1.00 78.94 100 GLU A CA 1
ATOM 749 C C . GLU A 1 100 ? 7.193 -11.208 -10.014 1.00 78.94 100 GLU A C 1
ATOM 751 O O . GLU A 1 100 ? 6.748 -10.918 -8.898 1.00 78.94 100 GLU A O 1
ATOM 756 N N . LEU A 1 101 ? 6.376 -11.319 -11.067 1.00 76.12 101 LEU A N 1
ATOM 757 C CA . LEU A 1 101 ? 4.950 -10.977 -11.015 1.00 76.12 101 LEU A CA 1
ATOM 758 C C . LEU A 1 101 ? 4.215 -11.799 -9.952 1.00 76.12 101 LEU A C 1
ATOM 760 O O . LEU A 1 101 ? 3.363 -11.281 -9.226 1.00 76.12 101 LEU A O 1
ATOM 764 N N . ILE A 1 102 ? 4.577 -13.078 -9.828 1.00 76.62 102 ILE A N 1
ATOM 765 C CA . ILE A 1 102 ? 4.018 -13.993 -8.827 1.00 76.62 102 ILE A CA 1
ATOM 766 C C . ILE A 1 102 ? 4.403 -13.533 -7.415 1.00 76.62 102 ILE A C 1
ATOM 768 O O . ILE A 1 102 ? 3.552 -13.503 -6.524 1.00 76.62 102 ILE A O 1
ATOM 772 N N . THR A 1 103 ? 5.657 -13.130 -7.205 1.00 83.94 103 THR A N 1
ATOM 773 C CA . THR A 1 103 ? 6.161 -12.651 -5.911 1.00 83.94 103 THR A CA 1
ATOM 774 C C . THR A 1 103 ? 5.520 -11.319 -5.521 1.00 83.94 103 THR A C 1
ATOM 776 O O . THR A 1 103 ? 5.050 -11.159 -4.390 1.00 83.94 103 THR A O 1
ATOM 779 N N . ILE A 1 104 ? 5.445 -10.368 -6.455 1.00 82.88 104 ILE A N 1
ATOM 780 C CA . ILE A 1 104 ? 4.847 -9.041 -6.255 1.00 82.88 104 ILE A CA 1
ATOM 781 C C . ILE A 1 104 ? 3.339 -9.176 -6.013 1.00 82.88 104 ILE A C 1
ATOM 783 O O . ILE A 1 104 ? 2.812 -8.608 -5.051 1.00 82.88 104 ILE A O 1
ATOM 787 N N . GLY A 1 105 ? 2.651 -9.976 -6.831 1.00 83.44 105 GLY A N 1
ATOM 788 C CA . GLY A 1 105 ? 1.234 -10.293 -6.665 1.00 83.44 105 GLY A CA 1
ATOM 789 C C . GLY A 1 105 ? 0.951 -10.987 -5.333 1.00 83.44 105 GLY A C 1
ATOM 790 O O . GLY A 1 105 ? 0.018 -10.605 -4.626 1.00 83.44 105 GLY A O 1
ATOM 791 N N . GLY A 1 106 ? 1.797 -11.941 -4.933 1.00 86.06 106 GLY A N 1
ATOM 792 C CA . GLY A 1 106 ? 1.722 -12.613 -3.635 1.00 86.06 106 GLY A CA 1
ATOM 793 C C . GLY A 1 106 ? 1.901 -11.653 -2.456 1.00 86.06 106 GLY A C 1
ATOM 794 O O . GLY A 1 106 ? 1.117 -11.691 -1.504 1.00 86.06 106 GLY A O 1
ATOM 795 N N . CYS A 1 107 ? 2.871 -10.737 -2.534 1.00 87.44 107 CYS A N 1
ATOM 796 C CA . CYS A 1 107 ? 3.063 -9.683 -1.534 1.00 87.44 107 CYS A CA 1
ATOM 797 C C . CYS A 1 107 ? 1.834 -8.772 -1.427 1.00 87.44 107 CYS A C 1
ATOM 799 O O . CYS A 1 107 ? 1.363 -8.501 -0.320 1.00 87.44 107 CYS A O 1
ATOM 801 N N . LEU A 1 108 ? 1.288 -8.323 -2.561 1.00 86.88 108 LEU A N 1
ATOM 802 C CA . LEU A 1 108 ? 0.099 -7.468 -2.601 1.00 86.88 108 LEU A CA 1
ATOM 803 C C . LEU A 1 108 ? -1.126 -8.174 -2.014 1.00 86.88 108 LEU A C 1
ATOM 805 O O . LEU A 1 108 ? -1.792 -7.603 -1.151 1.00 86.88 108 LEU A O 1
ATOM 809 N N . LEU A 1 109 ? -1.376 -9.430 -2.397 1.00 88.38 109 LEU A N 1
ATOM 810 C CA . LEU A 1 109 ? -2.440 -10.245 -1.806 1.00 88.38 109 LEU A CA 1
ATOM 811 C C . LEU A 1 109 ? -2.260 -10.385 -0.292 1.00 88.38 109 LEU A C 1
ATOM 813 O O . LEU A 1 109 ? -3.225 -10.216 0.454 1.00 88.38 109 LEU A O 1
ATOM 817 N N . GLY A 1 110 ? -1.032 -10.630 0.174 1.00 90.06 110 GLY A N 1
ATOM 818 C CA . GLY A 1 110 ? -0.707 -10.688 1.599 1.00 90.06 110 GLY A CA 1
ATOM 819 C C . GLY A 1 110 ? -1.026 -9.383 2.334 1.00 90.06 110 GLY A C 1
ATOM 820 O O . GLY A 1 110 ? -1.657 -9.412 3.393 1.00 90.06 110 GLY A O 1
ATOM 821 N N . ILE A 1 111 ? -0.664 -8.235 1.755 1.00 89.31 111 ILE A N 1
ATOM 822 C CA . ILE A 1 111 ? -0.975 -6.905 2.303 1.00 89.31 111 ILE A CA 1
ATOM 823 C C . ILE A 1 111 ? -2.488 -6.685 2.363 1.00 89.31 111 ILE A C 1
ATOM 825 O O . ILE A 1 111 ? -3.000 -6.203 3.377 1.00 89.31 111 ILE A O 1
ATOM 829 N N . THR A 1 112 ? -3.224 -7.059 1.317 1.00 90.75 112 THR A N 1
ATOM 830 C CA . THR A 1 112 ? -4.683 -6.940 1.286 1.00 90.75 112 THR A CA 1
ATOM 831 C C . THR A 1 112 ? -5.327 -7.804 2.374 1.00 90.75 112 THR A C 1
ATOM 833 O O . THR A 1 112 ? -6.171 -7.320 3.130 1.00 90.75 112 THR A O 1
ATOM 836 N N . LEU A 1 113 ? -4.885 -9.053 2.526 1.00 91.38 113 LEU A N 1
ATOM 837 C CA . LEU A 1 113 ? -5.399 -9.989 3.531 1.00 91.38 113 LEU A CA 1
ATOM 838 C C . LEU A 1 113 ? -5.107 -9.499 4.957 1.00 91.38 113 LEU A C 1
ATOM 840 O O . LEU A 1 113 ? -5.997 -9.485 5.811 1.00 91.38 113 LEU A O 1
ATOM 844 N N . LEU A 1 114 ? -3.892 -9.001 5.195 1.00 91.06 114 LEU A N 1
ATOM 845 C CA . LEU A 1 114 ? -3.504 -8.387 6.464 1.00 91.06 114 LEU A CA 1
ATOM 846 C C . LEU A 1 114 ? -4.326 -7.122 6.756 1.00 91.06 114 LEU A C 1
ATOM 848 O O . LEU A 1 114 ? -4.714 -6.894 7.903 1.00 91.06 114 LEU A O 1
ATOM 852 N N . SER A 1 115 ? -4.655 -6.333 5.732 1.00 90.38 115 SER A N 1
ATOM 853 C CA . SER A 1 115 ? -5.511 -5.142 5.853 1.00 90.38 115 SER A CA 1
ATOM 854 C C . SER A 1 115 ? -6.945 -5.508 6.264 1.00 90.38 115 SER A C 1
ATOM 856 O O . SER A 1 115 ? -7.519 -4.883 7.158 1.00 90.38 115 SER A O 1
ATOM 858 N N . PHE A 1 116 ? -7.518 -6.570 5.689 1.00 91.25 116 PHE A N 1
ATOM 859 C CA . PHE A 1 116 ? -8.836 -7.071 6.100 1.00 91.25 116 PHE A CA 1
ATOM 860 C C . PHE A 1 116 ? -8.835 -7.607 7.536 1.00 91.25 116 PHE A C 1
ATOM 862 O O . PHE A 1 116 ? -9.734 -7.280 8.314 1.00 91.25 116 PHE A O 1
ATOM 869 N N . LEU A 1 117 ? -7.813 -8.381 7.914 1.00 91.50 117 LEU A N 1
ATOM 870 C CA . LEU A 1 117 ? -7.683 -8.921 9.271 1.00 91.50 117 LEU A CA 1
ATOM 871 C C . LEU A 1 117 ? -7.525 -7.812 10.318 1.00 91.50 117 LEU A C 1
ATOM 873 O O . LEU A 1 117 ? -8.220 -7.814 11.334 1.00 91.50 117 LEU A O 1
ATOM 877 N N . THR A 1 118 ? -6.646 -6.842 10.067 1.00 90.00 118 THR A N 1
ATOM 878 C CA . THR A 1 118 ? -6.423 -5.708 10.980 1.00 90.00 118 THR A CA 1
ATOM 879 C C . THR A 1 118 ? -7.666 -4.831 11.116 1.00 90.00 118 THR A C 1
ATOM 881 O O . THR A 1 118 ? -8.015 -4.451 12.235 1.00 90.00 118 THR A O 1
ATOM 884 N N . SER A 1 119 ? -8.393 -4.579 10.024 1.00 91.00 119 SER A N 1
ATOM 885 C CA . SER A 1 119 ? -9.671 -3.859 10.069 1.00 91.00 119 SER A CA 1
ATOM 886 C C . SER A 1 119 ? -10.735 -4.616 10.878 1.00 91.00 119 SER A C 1
ATOM 888 O O . SER A 1 119 ? -11.386 -4.029 11.748 1.00 91.00 119 SER A O 1
ATOM 890 N N . ALA A 1 120 ? -10.866 -5.932 10.674 1.00 90.50 120 ALA A N 1
ATOM 891 C CA . ALA A 1 120 ? -11.807 -6.764 11.424 1.00 90.50 120 ALA A CA 1
ATOM 892 C C . ALA A 1 120 ? -11.501 -6.765 12.932 1.00 90.50 120 ALA A C 1
ATOM 894 O O . ALA A 1 120 ? -12.404 -6.561 13.749 1.00 90.50 120 ALA A O 1
ATOM 895 N N . LEU A 1 121 ? -10.228 -6.926 13.310 1.00 91.06 121 LEU A N 1
ATOM 896 C CA . LEU A 1 121 ? -9.791 -6.873 14.708 1.00 91.06 121 LEU A CA 1
ATOM 897 C C . LEU A 1 121 ? -10.045 -5.496 15.334 1.00 91.06 121 LEU A C 1
ATOM 899 O O . LEU A 1 121 ? -10.588 -5.416 16.438 1.00 91.06 121 LEU A O 1
ATOM 903 N N . ALA A 1 122 ? -9.723 -4.415 14.619 1.00 90.00 122 ALA A N 1
ATOM 904 C CA . ALA A 1 122 ? -9.984 -3.052 15.075 1.00 90.00 122 ALA A CA 1
ATOM 905 C C . ALA A 1 122 ? -11.486 -2.798 15.284 1.00 90.00 122 ALA A C 1
ATOM 907 O O . ALA A 1 122 ? -11.882 -2.202 16.286 1.00 90.00 122 ALA A O 1
ATOM 908 N N . PHE A 1 123 ? -12.342 -3.315 14.400 1.00 88.19 123 PHE A N 1
ATOM 909 C CA . PHE A 1 123 ? -13.793 -3.200 14.536 1.00 88.19 123 PHE A CA 1
ATOM 910 C C . PHE A 1 123 ? -14.342 -3.981 15.739 1.00 88.19 123 PHE A C 1
ATOM 912 O O . PHE A 1 123 ? -15.173 -3.462 16.494 1.00 88.19 123 PHE A O 1
ATOM 919 N N . VAL A 1 124 ? -13.869 -5.214 15.952 1.00 89.44 124 VAL A N 1
ATOM 920 C CA . VAL A 1 124 ? -14.247 -6.034 17.116 1.00 89.44 124 VAL A CA 1
ATOM 921 C C . VAL A 1 124 ? -13.843 -5.342 18.416 1.00 89.44 124 VAL A C 1
ATOM 923 O O . VAL A 1 124 ? -14.662 -5.224 19.332 1.00 89.44 124 VAL A O 1
ATOM 926 N N . LEU A 1 125 ? -12.611 -4.839 18.483 1.00 88.25 125 LEU A N 1
ATOM 927 C CA . LEU A 1 125 ? -12.096 -4.147 19.659 1.00 88.25 125 LEU A CA 1
ATOM 928 C C . LEU A 1 125 ? -12.859 -2.831 19.908 1.00 88.25 125 LEU A C 1
ATOM 930 O O . LEU A 1 125 ? -13.273 -2.575 21.039 1.00 88.25 125 LEU A O 1
ATOM 934 N N . ALA A 1 126 ? -13.177 -2.060 18.862 1.00 87.62 126 ALA A N 1
ATOM 935 C CA . ALA A 1 126 ? -13.985 -0.841 18.978 1.00 87.62 126 ALA A CA 1
ATOM 936 C C . ALA A 1 126 ? -15.401 -1.131 19.499 1.00 87.62 126 ALA A C 1
ATOM 938 O O . ALA A 1 126 ? -15.913 -0.405 20.357 1.00 87.62 126 ALA A O 1
ATOM 939 N N . ARG A 1 127 ? -16.035 -2.217 19.030 1.00 86.56 127 ARG A N 1
ATOM 940 C CA . ARG A 1 127 ? -17.339 -2.656 19.550 1.00 86.56 127 ARG A CA 1
ATOM 941 C C . ARG A 1 127 ? -17.265 -3.026 21.026 1.00 86.56 127 ARG A C 1
ATOM 943 O O . ARG A 1 127 ? -18.146 -2.619 21.777 1.00 86.56 127 ARG A O 1
ATOM 950 N N . LYS A 1 128 ? -16.243 -3.779 21.443 1.00 88.25 128 LYS A N 1
ATOM 951 C CA . LYS A 1 128 ? -16.074 -4.183 22.847 1.00 88.25 128 LYS A CA 1
ATOM 952 C C . LYS A 1 128 ? -15.906 -2.973 23.761 1.00 88.25 128 LYS A C 1
ATOM 954 O O . LYS A 1 128 ? -16.627 -2.879 24.748 1.00 88.25 128 LYS A O 1
ATOM 959 N N . ILE A 1 129 ? -15.054 -2.022 23.387 1.00 86.88 129 ILE A N 1
ATOM 960 C CA . ILE A 1 129 ? -14.863 -0.764 24.124 1.00 86.88 129 ILE A CA 1
ATOM 961 C C . ILE A 1 129 ? -16.192 -0.014 24.279 1.00 86.88 129 ILE A C 1
ATOM 963 O O . ILE A 1 129 ? -16.556 0.373 25.382 1.00 86.88 129 ILE A O 1
ATOM 967 N N . LYS A 1 130 ? -16.959 0.133 23.193 1.00 84.06 130 LYS A N 1
ATOM 968 C CA . LYS A 1 130 ? -18.236 0.864 23.212 1.00 84.06 130 LYS A CA 1
ATOM 969 C C . LYS A 1 130 ? -19.320 0.189 24.062 1.00 84.06 130 LYS A C 1
ATOM 971 O O . LYS A 1 130 ? -20.260 0.854 24.483 1.00 84.06 130 LYS A O 1
ATOM 976 N N . VAL A 1 131 ? -19.236 -1.127 24.261 1.00 86.44 131 VAL A N 1
ATOM 977 C CA . VAL A 1 131 ? -20.124 -1.857 25.180 1.00 86.44 131 VAL A CA 1
ATOM 978 C C . VAL A 1 131 ? -19.704 -1.622 26.629 1.00 86.44 131 VAL A C 1
ATOM 980 O O . VAL A 1 131 ? -20.574 -1.394 27.459 1.00 86.44 131 VAL A O 1
ATOM 983 N N . TYR A 1 132 ? -18.400 -1.631 26.921 1.00 78.75 132 TYR A N 1
ATOM 984 C CA . TYR A 1 132 ? -17.881 -1.335 28.260 1.00 78.75 132 TYR A CA 1
ATOM 985 C C . TYR A 1 132 ? -18.154 0.104 28.701 1.00 78.75 132 TYR A C 1
ATOM 987 O O . TYR A 1 132 ? -18.520 0.310 29.843 1.00 78.75 132 TYR A O 1
ATOM 995 N N . ASP A 1 133 ? -18.049 1.076 27.795 1.00 76.12 133 ASP A N 1
ATOM 996 C CA . ASP A 1 133 ? -18.322 2.497 28.077 1.00 76.12 133 ASP A CA 1
ATOM 997 C C . ASP A 1 133 ? -19.810 2.786 28.380 1.00 76.12 133 ASP A C 1
ATOM 999 O O . ASP A 1 133 ? -20.176 3.878 28.799 1.00 76.12 133 ASP A O 1
ATOM 1003 N N . LYS A 1 134 ? -20.697 1.811 28.129 1.00 68.94 134 LYS A N 1
ATOM 1004 C CA . LYS A 1 134 ? -22.137 1.893 28.421 1.00 68.94 134 LYS A CA 1
ATOM 1005 C C . LYS A 1 134 ? -22.553 1.185 29.716 1.00 68.94 134 LYS A C 1
ATOM 1007 O O . LYS A 1 134 ? -23.733 1.276 30.057 1.00 68.94 134 LYS A O 1
ATOM 1012 N N . LEU A 1 135 ? -21.648 0.443 30.362 1.00 54.69 135 LEU A N 1
ATOM 1013 C CA . LEU A 1 135 ? -21.868 -0.194 31.667 1.00 54.69 135 LEU A CA 1
ATOM 1014 C C . LEU A 1 135 ? -21.420 0.744 32.791 1.00 54.69 135 LEU A C 1
ATOM 1016 O O . LEU A 1 135 ? -22.114 0.744 33.829 1.00 54.69 135 LEU A O 1
#

Sequence (135 aa):
LGVFIIAVAFLGLFGALRANANVLLAYAIIVLLMGFATLGFLIFAFVEHTFIHAFVGDAVNAAIKEGESKYGSSKKWAAIIDWLEATDCARAVADAVEDELITIGGCLLGITLLSFLTSALAFVLARKIKVYDKL

InterPro domains:
  IPR018499 Tetraspanin/Peripherin [PF00335] (1-71)
  IPR018503 Tetraspanin, conserved site [PS00421] (2-24)

Foldseek 3Di:
DVVVVVVLVCLCVCCVVVVPLVSLLVSLVVLLVVLVVLVVVLVVCVVCVVVVLVVLVVVVVVVLVVCCVVCVVPPVNVVVVVVCVVQVPSVNVSVVCVVCVVVVSVVSVVSSVVSNVSSVVSNVSSVVSVVVVVD

Secondary structure (DSSP, 8-state):
-HHHHHHHHHHHHHHHHTT-HHHHHHHHHHHHHHHHHHHHHHHHHHH-HHHHHHHHHHHHHHHHHHHHHHHTT-HHHHHHHHHHHHTTHHHHHHHHHHHTHHHHHHHHHHHHHHHHHHHHHHHHHHHHHHHHTT-

pLDDT: mean 81.82, std 8.43, range [54.69, 92.19]

Organism: Dibothriocephalus latus (NCBI:txid60516)